Protein AF-A0A2V9VQ39-F1 (afdb_monomer)

Secondary structure (DSSP, 8-state):
-----EEEEEEETTEEEEEEETTT--EEEPPTTGGGSHHHHHHHHHHHHHHS--GGGSS-----------

Solvent-accessible surface area (backbone atoms only — not comparable to full-atom values): 4398 Å² total; per-residue (Å²): 132,87,76,81,44,81,42,75,78,35,68,52,91,89,16,51,37,23,30,26,30,75,72,68,66,49,74,41,71,37,55,72,84,33,50,77,35,50,69,47,10,50,48,49,45,48,48,54,62,65,71,51,80,65,78,46,85,81,56,76,82,79,86,81,78,82,76,85,82,130

Sequence (70 aa):
MEKRNLRVVKWLASTPAAGECTQCRLQFSVPLPALQRVSDAQESLRKQFTEHKCAGTDKAGTDKKETVRA

Radius of gyration: 13.95 Å; Cα contacts (8 Å, |Δi|>4): 87; chains: 1; bounding box: 42×21×33 Å

Structure (mmCIF, N/CA/C/O backbone):
data_AF-A0A2V9VQ39-F1
#
_entry.id   AF-A0A2V9VQ39-F1
#
loop_
_atom_site.group_PDB
_atom_site.id
_atom_site.type_symbol
_atom_site.label_atom_id
_atom_site.label_alt_id
_atom_site.label_comp_id
_atom_site.label_asym_id
_atom_site.label_entity_id
_atom_site.label_seq_id
_atom_site.pdbx_PDB_ins_code
_atom_site.Cartn_x
_atom_site.Cartn_y
_atom_site.Cartn_z
_atom_site.occupancy
_atom_site.B_iso_or_equiv
_atom_site.auth_seq_id
_atom_site.auth_comp_id
_atom_site.auth_asym_id
_atom_site.auth_atom_id
_atom_site.pdbx_PDB_model_num
ATOM 1 N N . MET A 1 1 ? -7.472 -4.458 20.673 1.00 44.00 1 MET A N 1
ATOM 2 C CA . MET A 1 1 ? -6.752 -3.568 19.738 1.00 44.00 1 MET A CA 1
ATOM 3 C C . MET A 1 1 ? -7.059 -4.029 18.325 1.00 44.00 1 MET A C 1
ATOM 5 O O . MET A 1 1 ? -6.517 -5.040 17.891 1.00 44.00 1 MET A O 1
ATOM 9 N N . GLU A 1 2 ? -7.982 -3.364 17.637 1.00 52.53 2 GLU A N 1
ATOM 10 C CA . GLU A 1 2 ? -8.268 -3.669 16.234 1.00 52.53 2 GLU A CA 1
ATOM 11 C C . GLU A 1 2 ? -7.041 -3.279 15.403 1.00 52.53 2 GLU A C 1
ATOM 13 O O . GLU A 1 2 ? -6.714 -2.103 15.241 1.00 52.53 2 GLU A O 1
ATOM 18 N N . LYS A 1 3 ? -6.286 -4.281 14.938 1.00 61.81 3 LYS A N 1
ATOM 19 C CA . LYS A 1 3 ? -5.172 -4.054 14.014 1.00 61.81 3 LYS A CA 1
ATOM 20 C C . LYS A 1 3 ? -5.747 -3.384 12.766 1.00 61.81 3 LYS A C 1
ATOM 22 O O . LYS A 1 3 ? -6.559 -3.978 12.059 1.00 61.81 3 LYS A O 1
ATOM 27 N N . ARG A 1 4 ? -5.332 -2.144 12.492 1.00 74.50 4 ARG A N 1
ATOM 28 C CA . ARG A 1 4 ? -5.571 -1.502 11.194 1.00 74.50 4 ARG A CA 1
ATOM 29 C C . ARG A 1 4 ? -4.878 -2.374 10.144 1.00 74.50 4 ARG A C 1
ATOM 31 O O . ARG A 1 4 ? -3.677 -2.606 10.260 1.00 74.50 4 ARG A O 1
ATOM 38 N N . ASN A 1 5 ? -5.625 -2.879 9.164 1.00 81.38 5 ASN A N 1
ATOM 39 C CA . ASN A 1 5 ? -5.083 -3.719 8.099 1.00 81.38 5 ASN A CA 1
ATOM 40 C C . ASN A 1 5 ? -5.156 -2.983 6.760 1.00 81.38 5 ASN A C 1
ATOM 42 O O . ASN A 1 5 ? -6.139 -2.306 6.455 1.00 81.38 5 ASN A O 1
ATOM 46 N N . LEU A 1 6 ? -4.107 -3.145 5.959 1.00 84.00 6 LEU A N 1
ATOM 47 C CA . LEU A 1 6 ? -4.071 -2.726 4.566 1.00 84.00 6 LEU A CA 1
ATOM 48 C C . LEU A 1 6 ? -4.505 -3.914 3.704 1.00 84.00 6 LEU A C 1
ATOM 50 O O . LEU A 1 6 ? -3.859 -4.964 3.722 1.00 84.00 6 LEU A O 1
ATOM 54 N N . ARG A 1 7 ? -5.583 -3.753 2.941 1.00 86.38 7 ARG A N 1
ATOM 55 C CA . ARG A 1 7 ? -6.081 -4.768 2.011 1.00 86.38 7 ARG A CA 1
ATOM 56 C C . ARG A 1 7 ? -5.826 -4.318 0.585 1.00 86.38 7 ARG A C 1
ATOM 58 O O . ARG A 1 7 ? -6.267 -3.248 0.204 1.00 86.38 7 ARG A O 1
ATOM 65 N N . VAL A 1 8 ? -5.163 -5.133 -0.227 1.00 88.31 8 VAL A N 1
ATOM 66 C CA . VAL A 1 8 ? -4.990 -4.824 -1.653 1.00 88.31 8 VAL A CA 1
ATOM 67 C C . VAL A 1 8 ? -6.316 -5.053 -2.379 1.00 88.31 8 VAL A C 1
ATOM 69 O O . VAL A 1 8 ? -6.860 -6.155 -2.343 1.00 88.31 8 VAL A O 1
ATOM 72 N N . VAL A 1 9 ? -6.830 -4.009 -3.025 1.00 88.06 9 VAL A N 1
ATOM 73 C CA . VAL A 1 9 ? -8.112 -4.022 -3.756 1.00 88.06 9 VAL A CA 1
ATOM 74 C C . VAL A 1 9 ? -7.918 -4.094 -5.262 1.00 88.06 9 VAL A C 1
ATOM 76 O O . VAL A 1 9 ? -8.812 -4.523 -5.987 1.00 88.06 9 VAL A O 1
ATOM 79 N N . LYS A 1 10 ? -6.741 -3.687 -5.742 1.00 86.12 10 LYS A N 1
ATOM 80 C CA . LYS A 1 10 ? -6.404 -3.661 -7.161 1.00 86.12 10 LYS A CA 1
ATOM 81 C C . LYS A 1 10 ? -5.030 -4.274 -7.363 1.00 86.12 10 LYS A C 1
ATOM 83 O O . LYS A 1 10 ? -4.068 -3.873 -6.711 1.00 86.12 10 LYS A O 1
ATOM 88 N N . TRP A 1 11 ? -4.946 -5.192 -8.313 1.00 87.50 11 TRP A N 1
ATOM 89 C CA . TRP A 1 11 ? -3.703 -5.796 -8.773 1.00 87.50 11 TRP A CA 1
ATOM 90 C C . TRP A 1 11 ? -3.499 -5.446 -10.246 1.00 87.50 11 TRP A C 1
ATOM 92 O O . TRP A 1 11 ? -4.449 -5.457 -11.030 1.00 87.50 11 TRP A O 1
ATOM 102 N N . LEU A 1 12 ? -2.267 -5.108 -10.607 1.00 84.00 12 LEU A N 1
ATOM 103 C CA . LEU A 1 12 ? -1.791 -4.958 -11.976 1.00 84.00 12 LEU A CA 1
ATOM 104 C C . LEU A 1 12 ? -0.816 -6.102 -12.240 1.00 84.00 12 LEU A C 1
ATOM 106 O O . LEU A 1 12 ? 0.307 -6.085 -11.740 1.00 84.00 12 LEU A O 1
ATOM 110 N N . ALA A 1 13 ? -1.267 -7.109 -12.990 1.00 84.62 13 ALA A N 1
ATOM 111 C CA . ALA A 1 13 ? -0.569 -8.384 -13.155 1.00 84.62 13 ALA A CA 1
ATOM 112 C C . ALA A 1 13 ? -0.225 -9.022 -11.793 1.00 84.62 13 ALA A C 1
ATOM 114 O O . ALA A 1 13 ? -1.116 -9.531 -11.117 1.00 84.62 13 ALA A O 1
ATOM 115 N N . SER A 1 14 ? 1.036 -8.936 -11.367 1.00 84.56 14 SER A N 1
ATOM 116 C CA . SER A 1 14 ? 1.539 -9.469 -10.091 1.00 84.56 14 SER A CA 1
ATOM 117 C C . SER A 1 14 ? 1.832 -8.378 -9.052 1.00 84.56 14 SER A C 1
ATOM 119 O O . SER A 1 14 ? 2.260 -8.676 -7.937 1.00 84.56 14 SER A O 1
ATOM 121 N N . THR A 1 15 ? 1.619 -7.110 -9.410 1.00 86.75 15 THR A N 1
ATOM 122 C CA . THR A 1 15 ? 1.952 -5.947 -8.586 1.00 86.75 15 THR A CA 1
ATOM 123 C C . THR A 1 15 ? 0.693 -5.353 -7.947 1.00 86.75 15 THR A C 1
ATOM 125 O O . THR A 1 15 ? -0.282 -5.086 -8.653 1.00 86.75 15 THR A O 1
ATOM 128 N N . PRO A 1 16 ? 0.674 -5.093 -6.628 1.00 85.75 16 PRO A N 1
ATOM 129 C CA . PRO A 1 16 ? -0.461 -4.441 -5.982 1.00 85.75 16 PRO A CA 1
ATOM 130 C C . PRO A 1 16 ? -0.553 -2.972 -6.417 1.00 85.75 16 PRO A C 1
ATOM 132 O O . PRO A 1 16 ? 0.320 -2.170 -6.114 1.00 85.75 16 PRO A O 1
ATOM 135 N N . ALA A 1 17 ? -1.620 -2.616 -7.129 1.00 88.94 17 ALA A N 1
ATOM 136 C CA . ALA A 1 17 ? -1.827 -1.289 -7.708 1.00 88.94 17 ALA A CA 1
ATOM 137 C C . ALA A 1 17 ? -2.581 -0.328 -6.797 1.00 88.94 17 ALA A C 1
ATOM 139 O O . ALA A 1 17 ? -2.367 0.881 -6.846 1.00 88.94 17 ALA A O 1
ATOM 140 N N . ALA A 1 18 ? -3.474 -0.859 -5.970 1.00 89.25 18 ALA A N 1
ATOM 141 C CA . ALA A 1 18 ? -4.173 -0.075 -4.973 1.00 89.25 18 ALA A CA 1
ATOM 142 C C . ALA A 1 18 ? -4.518 -0.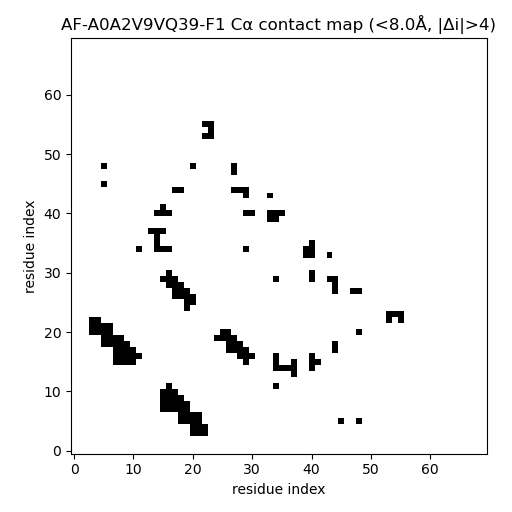943 -3.769 1.00 89.25 18 ALA A C 1
ATOM 144 O O . ALA A 1 18 ? -4.880 -2.116 -3.912 1.00 89.25 18 ALA A O 1
ATOM 145 N N . GLY A 1 19 ? -4.438 -0.348 -2.587 1.00 90.31 19 GLY A N 1
ATOM 146 C CA . GLY A 1 19 ? -4.919 -0.924 -1.343 1.00 90.31 19 GLY A CA 1
ATOM 147 C C . GLY A 1 19 ? -5.929 -0.015 -0.665 1.00 90.31 19 GLY A C 1
ATOM 148 O O . GLY A 1 19 ? -6.006 1.163 -0.968 1.00 90.31 19 GLY A O 1
ATOM 149 N N . GLU A 1 20 ? -6.709 -0.554 0.256 1.00 89.19 20 GLU A N 1
ATOM 150 C CA . GLU A 1 20 ? -7.580 0.210 1.137 1.00 89.19 20 GLU A CA 1
ATOM 151 C C . GLU A 1 20 ? -7.281 -0.121 2.601 1.00 89.19 20 GLU A C 1
ATOM 153 O O . GLU A 1 20 ? -6.907 -1.247 2.943 1.00 89.19 20 GLU A O 1
ATOM 158 N N . CYS A 1 21 ? -7.460 0.855 3.486 1.00 86.56 21 CYS A N 1
ATOM 159 C CA . CYS A 1 21 ? -7.495 0.602 4.919 1.00 86.56 21 CYS A CA 1
ATOM 160 C C . CYS A 1 21 ? -8.835 -0.042 5.280 1.00 86.56 21 CYS A C 1
ATOM 162 O O . CYS A 1 21 ? -9.887 0.556 5.075 1.00 86.56 21 CYS A O 1
ATOM 164 N N . THR A 1 22 ? -8.823 -1.222 5.898 1.00 82.56 22 THR A N 1
ATOM 165 C CA . THR A 1 22 ? -10.065 -1.915 6.286 1.00 82.56 22 THR A CA 1
ATOM 166 C C . THR A 1 22 ? -10.843 -1.206 7.397 1.00 82.56 22 THR A C 1
ATOM 168 O O . THR A 1 22 ? -11.969 -1.593 7.690 1.00 82.56 22 THR A O 1
ATOM 171 N N . GLN A 1 23 ? -10.248 -0.200 8.043 1.00 80.31 23 GLN A N 1
ATOM 172 C CA . GLN A 1 23 ? -10.872 0.573 9.118 1.00 80.31 23 GLN A CA 1
ATOM 173 C C . GLN A 1 23 ? -11.569 1.827 8.593 1.00 80.31 23 GLN A C 1
ATOM 175 O O . GLN A 1 23 ? -12.769 1.979 8.778 1.00 80.31 23 GLN A O 1
ATOM 180 N N . CYS A 1 24 ? -10.846 2.710 7.903 1.00 79.88 24 CYS A N 1
ATOM 181 C CA . CYS A 1 24 ? -11.418 3.949 7.369 1.00 79.88 24 CYS A CA 1
ATOM 182 C C . CYS A 1 24 ? -11.871 3.850 5.905 1.00 79.88 24 CYS A C 1
ATOM 184 O O . CYS A 1 24 ? -12.319 4.853 5.358 1.00 79.88 24 CYS A O 1
ATOM 186 N N . ARG A 1 25 ? -11.737 2.677 5.261 1.00 80.12 25 ARG A N 1
ATOM 187 C CA . ARG A 1 25 ? -11.997 2.456 3.821 1.00 80.12 25 ARG A CA 1
ATOM 188 C C . ARG A 1 25 ? -11.199 3.404 2.911 1.00 80.12 25 ARG A C 1
ATOM 190 O O . ARG A 1 25 ? -11.550 3.599 1.751 1.00 80.12 25 ARG A O 1
ATOM 197 N N . LEU A 1 26 ? -10.125 4.007 3.430 1.00 84.88 26 LEU A N 1
ATOM 198 C CA . LEU A 1 26 ? -9.305 4.952 2.680 1.00 84.88 26 LEU A CA 1
ATOM 199 C C . LEU A 1 26 ? -8.496 4.190 1.637 1.00 84.88 26 LEU A C 1
ATOM 201 O O . LEU A 1 26 ? -7.751 3.279 1.998 1.00 84.88 26 LEU A O 1
ATOM 205 N N . GLN A 1 27 ? -8.654 4.556 0.369 1.00 86.44 27 GLN A N 1
ATOM 206 C CA . GLN A 1 27 ? -7.912 3.959 -0.733 1.00 86.44 27 GLN A CA 1
ATOM 207 C C . GLN A 1 27 ? -6.562 4.652 -0.919 1.00 86.44 27 GLN A C 1
ATOM 209 O O . GLN A 1 27 ? -6.461 5.875 -0.913 1.00 86.44 27 GLN A O 1
ATOM 214 N N . PHE A 1 28 ? -5.538 3.836 -1.124 1.00 88.31 28 PHE A N 1
ATOM 215 C CA . PHE A 1 28 ? -4.173 4.206 -1.445 1.00 88.31 28 PHE A CA 1
ATOM 216 C C . PHE A 1 28 ? -3.845 3.614 -2.801 1.00 88.31 28 PHE A C 1
ATOM 218 O O . PHE A 1 28 ? -3.929 2.401 -3.003 1.00 88.31 28 PHE A O 1
ATOM 225 N N . SER A 1 29 ? -3.471 4.465 -3.738 1.00 89.56 29 SER A N 1
ATOM 226 C CA . SER A 1 29 ? -3.032 4.059 -5.065 1.00 89.56 29 SER A CA 1
ATOM 227 C C . SER A 1 29 ? -1.514 4.095 -5.136 1.00 89.56 29 SER A C 1
ATOM 229 O O . SER A 1 29 ? -0.878 5.030 -4.647 1.00 89.56 29 SER A O 1
ATOM 231 N N . VAL A 1 30 ? -0.928 3.085 -5.767 1.00 87.94 30 VAL A N 1
ATOM 232 C CA . VAL A 1 30 ? 0.498 3.072 -6.077 1.00 87.94 30 VAL A CA 1
ATOM 233 C C . VAL A 1 30 ? 0.728 3.898 -7.337 1.00 87.94 30 VAL A C 1
ATOM 235 O O . VAL A 1 30 ? 0.065 3.656 -8.349 1.00 87.94 30 VAL A O 1
ATOM 238 N N . PRO A 1 31 ? 1.662 4.860 -7.319 1.00 84.44 31 PRO A N 1
ATOM 239 C CA . PRO A 1 31 ? 2.015 5.593 -8.523 1.00 84.44 31 PRO A CA 1
ATOM 240 C C . PRO A 1 31 ? 2.631 4.646 -9.567 1.00 84.44 31 PRO A C 1
ATOM 242 O O . PRO A 1 31 ? 3.416 3.760 -9.235 1.00 84.44 31 PRO A O 1
ATOM 245 N N . LEU A 1 32 ? 2.311 4.857 -10.850 1.00 82.69 32 LEU A N 1
ATOM 246 C CA . LEU A 1 32 ? 2.847 4.091 -11.989 1.00 82.69 32 LEU A CA 1
ATOM 247 C C . LEU A 1 32 ? 4.364 3.802 -11.939 1.00 82.69 32 LEU A C 1
ATOM 249 O O . LEU A 1 32 ? 4.736 2.663 -12.222 1.00 82.69 32 LEU A O 1
ATOM 253 N N . PRO A 1 33 ? 5.255 4.740 -11.550 1.00 82.19 33 PRO A N 1
ATOM 254 C CA . PRO A 1 33 ? 6.681 4.428 -11.417 1.00 82.19 33 PRO A CA 1
ATOM 255 C C . PRO A 1 33 ? 6.980 3.307 -10.410 1.00 82.19 33 PRO A C 1
ATOM 257 O O . PRO A 1 33 ? 7.852 2.484 -10.685 1.00 82.19 33 PRO A O 1
ATOM 260 N N . ALA A 1 34 ? 6.234 3.230 -9.305 1.00 81.50 34 ALA A N 1
ATOM 261 C CA . ALA A 1 34 ? 6.370 2.200 -8.273 1.00 81.50 34 ALA A CA 1
ATOM 262 C C . ALA A 1 34 ? 5.683 0.877 -8.664 1.00 81.50 34 ALA A C 1
ATOM 264 O O . ALA A 1 34 ? 6.042 -0.189 -8.172 1.00 81.50 34 ALA A O 1
ATOM 265 N N . LEU A 1 35 ? 4.743 0.906 -9.617 1.00 83.31 35 LEU A N 1
ATOM 266 C CA . LEU A 1 35 ? 4.084 -0.292 -10.153 1.00 83.31 35 LEU A CA 1
ATOM 267 C C . LEU A 1 35 ? 5.001 -1.188 -11.002 1.00 83.31 35 LEU A C 1
ATOM 269 O O . LEU A 1 35 ? 4.664 -2.344 -11.264 1.00 83.31 35 LEU A O 1
ATOM 273 N N . GLN A 1 36 ? 6.173 -0.686 -11.395 1.00 85.00 36 GLN A N 1
ATOM 274 C CA . GLN A 1 36 ? 7.183 -1.461 -12.122 1.00 85.00 36 GLN A CA 1
ATOM 275 C C . GLN A 1 36 ? 7.809 -2.573 -11.269 1.00 85.00 36 GLN A C 1
ATOM 277 O O . GLN A 1 36 ? 8.330 -3.546 -11.814 1.00 85.00 36 GLN A O 1
ATOM 282 N N . ARG A 1 37 ? 7.772 -2.451 -9.934 1.00 87.50 37 ARG A N 1
ATOM 283 C CA . ARG A 1 37 ? 8.299 -3.461 -9.008 1.00 87.50 37 ARG A CA 1
ATOM 284 C C . ARG A 1 37 ? 7.307 -3.750 -7.896 1.00 87.50 37 ARG A C 1
ATOM 286 O O . ARG A 1 37 ? 6.861 -2.850 -7.197 1.00 87.50 37 ARG A O 1
ATOM 293 N N . VAL A 1 38 ? 7.069 -5.036 -7.644 1.00 87.56 38 VAL A N 1
ATOM 294 C CA . VAL A 1 38 ? 6.205 -5.497 -6.545 1.00 87.56 38 VAL A CA 1
ATOM 295 C C . VAL A 1 38 ? 6.649 -4.930 -5.195 1.00 87.56 38 VAL A C 1
ATOM 297 O O . VAL A 1 38 ? 5.812 -4.458 -4.429 1.00 87.56 38 VAL A O 1
ATOM 300 N N . SER A 1 39 ? 7.956 -4.926 -4.922 1.00 88.62 39 SER A N 1
ATOM 301 C CA . SER A 1 39 ? 8.509 -4.405 -3.668 1.00 88.62 39 SER A CA 1
ATOM 302 C C . SER A 1 39 ? 8.260 -2.907 -3.494 1.00 88.62 39 SER A C 1
ATOM 304 O O . SER A 1 39 ? 7.871 -2.482 -2.412 1.00 88.62 39 SER A O 1
ATOM 306 N N . ASP A 1 40 ? 8.430 -2.125 -4.561 1.00 89.94 40 ASP A N 1
ATOM 307 C CA . ASP A 1 40 ? 8.263 -0.667 -4.543 1.00 89.94 40 ASP A CA 1
ATOM 308 C C . ASP A 1 40 ? 6.784 -0.294 -4.381 1.00 89.94 40 ASP A C 1
ATOM 310 O O . ASP A 1 40 ? 6.419 0.539 -3.554 1.00 89.94 40 ASP A O 1
ATOM 314 N N . ALA A 1 41 ? 5.901 -1.022 -5.069 1.00 88.31 41 ALA A N 1
ATOM 315 C CA . ALA A 1 41 ? 4.462 -0.895 -4.910 1.00 88.31 41 ALA A CA 1
ATOM 316 C C . ALA A 1 41 ? 3.989 -1.212 -3.484 1.00 88.31 41 ALA A C 1
ATOM 318 O O . ALA A 1 41 ? 3.214 -0.455 -2.896 1.00 88.31 41 ALA A O 1
ATOM 319 N N . GLN A 1 42 ? 4.477 -2.310 -2.897 1.00 88.44 42 GLN A N 1
ATOM 320 C CA . GLN A 1 42 ? 4.169 -2.652 -1.508 1.00 88.44 42 GLN A CA 1
ATOM 321 C C . GLN A 1 42 ? 4.716 -1.615 -0.527 1.00 88.44 42 GLN A C 1
ATOM 323 O O . GLN A 1 42 ? 4.011 -1.250 0.414 1.00 88.44 42 GLN A O 1
ATOM 328 N N . GLU A 1 43 ? 5.947 -1.138 -0.726 1.00 90.56 43 GLU A N 1
ATOM 329 C CA . GLU A 1 43 ? 6.541 -0.104 0.120 1.00 90.56 43 GLU A CA 1
ATOM 330 C C . GLU A 1 43 ? 5.754 1.206 0.022 1.00 90.56 43 GLU A C 1
ATOM 332 O O . GLU A 1 43 ? 5.440 1.806 1.048 1.00 90.56 43 GLU A O 1
ATOM 337 N N . SER A 1 44 ? 5.352 1.607 -1.185 1.00 90.19 44 SER A N 1
ATOM 338 C CA . SER A 1 44 ? 4.547 2.805 -1.417 1.00 90.19 44 SER A CA 1
ATOM 339 C C . SER A 1 44 ? 3.198 2.727 -0.699 1.00 90.19 44 SER A C 1
ATOM 341 O O . SER A 1 44 ? 2.827 3.662 0.013 1.00 90.19 44 SER A O 1
ATOM 343 N N . LEU A 1 45 ? 2.490 1.592 -0.792 1.00 87.81 45 LEU A N 1
ATOM 344 C CA . LEU A 1 45 ? 1.247 1.393 -0.037 1.00 87.81 45 LEU A CA 1
ATOM 345 C C . LEU A 1 45 ? 1.487 1.394 1.473 1.00 87.81 45 LEU A C 1
ATOM 347 O O . LEU A 1 45 ? 0.691 1.962 2.215 1.00 87.81 45 LEU A O 1
ATOM 351 N N . ARG A 1 46 ? 2.572 0.768 1.945 1.00 86.50 46 ARG A N 1
ATOM 352 C CA . ARG A 1 46 ? 2.926 0.737 3.371 1.00 86.50 46 ARG A CA 1
ATOM 353 C C . ARG A 1 46 ? 3.276 2.121 3.904 1.00 86.50 46 ARG A C 1
ATOM 355 O O . ARG A 1 46 ? 2.857 2.429 5.016 1.00 86.50 46 ARG A O 1
ATOM 362 N N . LYS A 1 47 ? 3.999 2.949 3.144 1.00 89.19 47 LYS A N 1
ATOM 363 C CA . LYS A 1 47 ? 4.313 4.340 3.505 1.00 89.19 47 LYS A CA 1
ATOM 364 C C . LYS A 1 47 ? 3.038 5.161 3.613 1.00 89.19 47 LYS A C 1
ATOM 366 O O . LYS A 1 47 ? 2.750 5.653 4.696 1.00 89.19 47 LYS A O 1
ATOM 371 N N . GLN A 1 48 ? 2.192 5.146 2.582 1.00 87.62 48 GLN A N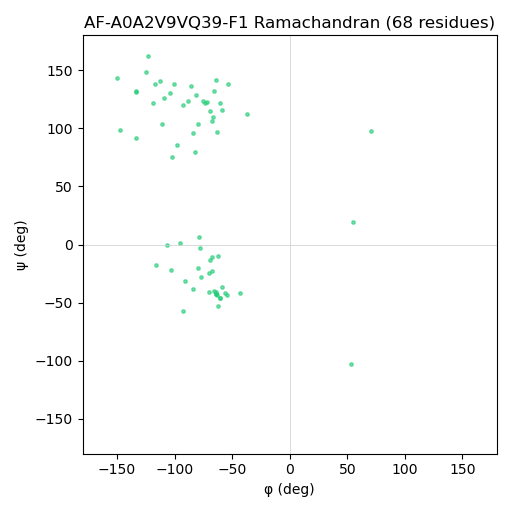 1
ATOM 372 C CA . GLN A 1 48 ? 0.883 5.811 2.619 1.00 87.62 48 GLN A CA 1
ATOM 373 C C . GLN A 1 48 ? 0.020 5.315 3.790 1.00 87.62 48 GLN A C 1
ATO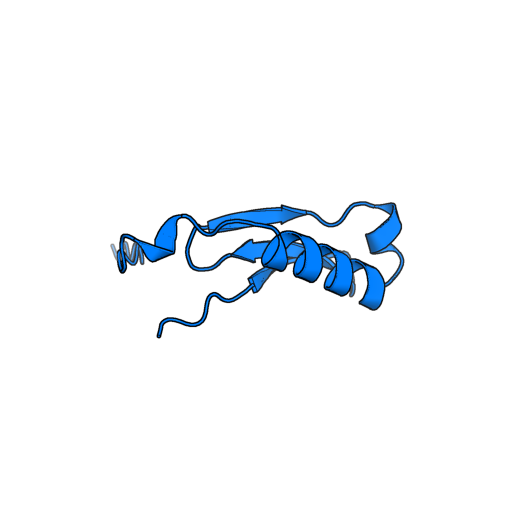M 375 O O . GLN A 1 48 ? -0.582 6.106 4.512 1.00 87.62 48 GLN A O 1
ATOM 380 N N . PHE A 1 49 ? 0.015 4.006 4.048 1.00 85.06 49 PHE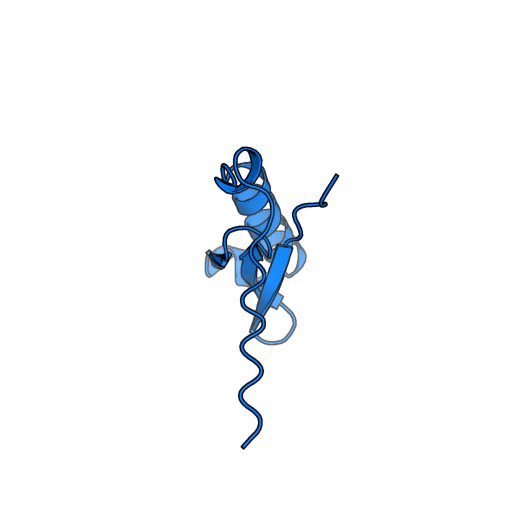 A N 1
ATOM 381 C CA . PHE A 1 49 ? -0.687 3.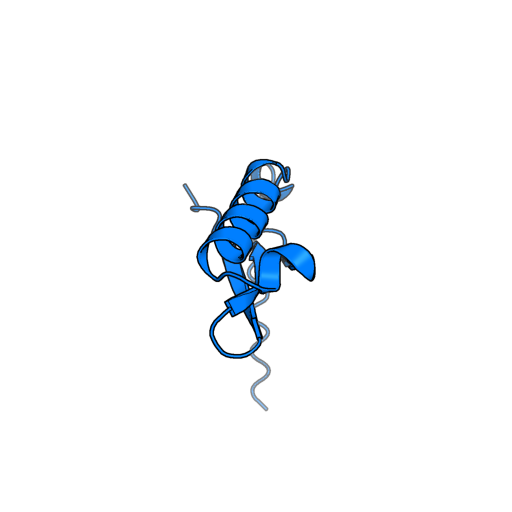413 5.182 1.00 85.06 49 PHE A CA 1
ATOM 382 C C . PHE A 1 49 ? -0.045 3.736 6.547 1.00 85.06 49 PHE A C 1
ATOM 384 O O . PHE A 1 49 ? -0.716 3.713 7.574 1.00 85.06 49 PHE A O 1
ATOM 391 N N . THR A 1 50 ? 1.239 4.049 6.616 1.00 84.75 50 THR A N 1
ATOM 392 C CA . THR A 1 50 ? 1.881 4.451 7.877 1.00 84.75 50 THR A CA 1
ATOM 393 C C . THR A 1 50 ? 1.674 5.940 8.136 1.00 84.75 50 THR A C 1
ATOM 395 O O . THR A 1 50 ? 1.417 6.338 9.270 1.00 84.75 50 THR A O 1
ATOM 398 N N . GLU A 1 51 ? 1.723 6.751 7.080 1.00 85.94 51 GLU A N 1
ATOM 399 C CA . GLU A 1 51 ? 1.544 8.201 7.129 1.00 85.94 51 GLU A CA 1
ATOM 400 C C . GLU A 1 51 ? 0.075 8.611 7.279 1.00 85.94 51 GLU A C 1
ATOM 402 O O . GLU A 1 51 ? -0.214 9.654 7.872 1.00 85.94 51 GLU A O 1
ATOM 407 N N . HIS A 1 52 ? -0.881 7.804 6.799 1.00 81.50 52 HIS A N 1
ATOM 408 C CA . HIS A 1 52 ? -2.288 8.151 6.969 1.00 81.50 52 HIS A CA 1
ATOM 409 C C . HIS A 1 52 ? -2.696 8.122 8.447 1.00 81.50 52 HIS A C 1
ATOM 411 O O . HIS A 1 52 ? -2.506 7.149 9.186 1.00 81.50 52 HIS A O 1
ATOM 417 N N . LYS A 1 53 ? -3.370 9.190 8.871 1.00 74.94 53 LYS A N 1
ATOM 418 C CA . LYS A 1 53 ? -4.115 9.196 10.126 1.00 74.94 53 LYS A CA 1
ATOM 419 C C . LYS A 1 53 ? -5.446 8.494 9.898 1.00 74.94 53 LYS A C 1
ATOM 421 O O . LYS A 1 53 ? -6.367 9.038 9.297 1.00 74.94 53 LYS A O 1
ATOM 426 N N . CYS A 1 54 ? -5.543 7.261 10.379 1.00 74.62 54 CYS A N 1
ATOM 427 C CA . CYS A 1 54 ? -6.814 6.554 10.425 1.00 74.62 54 CYS A CA 1
ATOM 428 C C . CYS A 1 54 ? -7.730 7.269 11.427 1.00 74.62 54 CYS A C 1
ATOM 430 O O . CYS A 1 54 ? -7.498 7.193 12.630 1.00 74.62 54 CYS A O 1
ATOM 432 N N . ALA A 1 55 ? -8.773 7.941 10.936 1.00 63.34 55 ALA A N 1
ATOM 433 C CA . ALA A 1 55 ? -9.740 8.662 11.770 1.00 63.34 55 ALA A CA 1
ATOM 434 C C . ALA A 1 55 ? -10.520 7.750 12.749 1.00 63.34 55 ALA A C 1
ATOM 436 O O . ALA A 1 55 ? -11.203 8.237 13.641 1.00 63.34 55 ALA A O 1
ATOM 437 N N . GLY A 1 56 ? -10.405 6.424 12.605 1.00 55.16 56 GLY A N 1
ATOM 438 C CA . GLY A 1 56 ? -11.100 5.427 13.424 1.00 55.16 56 GLY A CA 1
ATOM 439 C C . GLY A 1 56 ? -10.517 5.162 14.817 1.00 55.16 56 GLY A C 1
ATOM 440 O O . GLY A 1 56 ? -11.111 4.391 15.559 1.00 55.16 56 GLY A O 1
ATOM 441 N N . THR A 1 57 ? -9.398 5.778 15.218 1.00 49.50 57 THR A N 1
ATOM 442 C CA . THR A 1 57 ? -8.871 5.591 16.588 1.00 49.50 57 THR A CA 1
ATOM 443 C C . THR A 1 57 ? -9.595 6.406 17.665 1.00 49.50 57 THR A C 1
ATOM 445 O O . THR A 1 57 ? -9.167 6.350 18.811 1.00 49.50 57 THR A O 1
ATOM 448 N N . ASP A 1 58 ? -10.692 7.103 17.337 1.00 50.00 58 ASP A N 1
ATOM 449 C CA . ASP A 1 58 ? -11.613 7.654 18.350 1.00 50.00 58 ASP 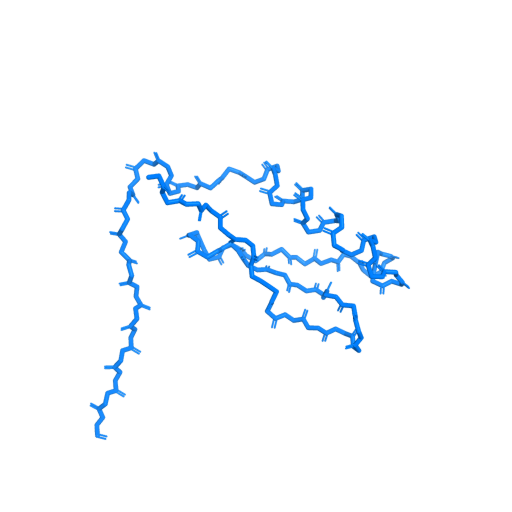A CA 1
ATOM 450 C C . ASP A 1 58 ? -13.031 7.052 18.313 1.00 50.00 58 ASP A C 1
ATOM 452 O 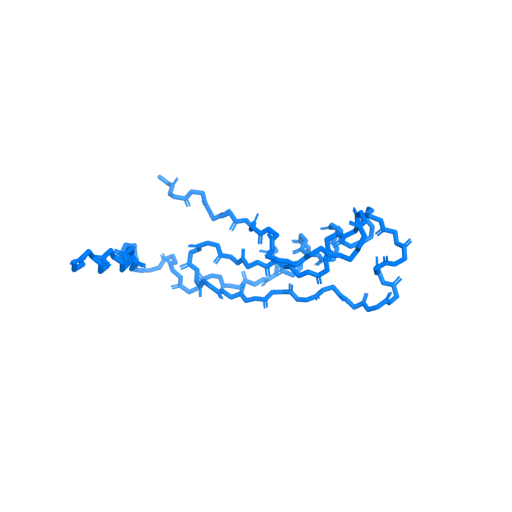O . ASP A 1 58 ? -13.745 7.102 19.308 1.00 50.00 58 ASP A O 1
ATOM 456 N N . LYS A 1 59 ? -13.452 6.396 17.222 1.00 43.28 59 LYS A N 1
ATOM 457 C CA . LYS A 1 59 ? -14.737 5.676 17.189 1.00 43.28 59 LYS A CA 1
ATOM 458 C C . LYS A 1 59 ? -14.567 4.296 16.582 1.00 43.28 59 LYS A C 1
ATOM 460 O O . LYS A 1 59 ? -14.652 4.106 15.370 1.00 43.28 59 LYS A O 1
ATOM 465 N N . ALA A 1 60 ? -14.312 3.346 17.475 1.00 51.12 60 ALA A N 1
ATOM 466 C CA . ALA A 1 60 ? -14.409 1.925 17.210 1.00 51.12 60 ALA A CA 1
ATOM 467 C C . ALA A 1 60 ? -15.796 1.576 16.643 1.00 51.12 60 ALA A C 1
ATOM 469 O O . ALA A 1 60 ? -16.817 2.048 17.141 1.00 51.12 60 ALA A O 1
ATOM 470 N N . GLY A 1 61 ? -15.796 0.710 15.632 1.00 54.62 61 GLY A N 1
ATOM 471 C CA . GLY A 1 61 ? -16.942 -0.099 15.237 1.00 54.62 61 GLY A CA 1
ATOM 472 C C . GLY A 1 61 ? -18.107 0.635 14.579 1.00 54.62 61 GLY A C 1
ATOM 473 O O . GLY A 1 61 ? -19.056 1.026 15.244 1.00 54.62 61 GLY A O 1
ATOM 474 N N . THR A 1 62 ? -18.165 0.619 13.248 1.00 40.34 62 THR A N 1
ATOM 475 C CA . THR A 1 62 ? -19.373 0.075 12.606 1.00 40.34 62 THR A CA 1
ATOM 476 C C . THR A 1 62 ? -19.002 -0.592 11.287 1.00 40.34 62 THR A C 1
ATOM 478 O O . THR A 1 62 ? -18.810 0.035 10.246 1.00 40.34 62 THR A O 1
ATOM 481 N N . ASP A 1 63 ? -18.883 -1.910 11.383 1.00 50.78 63 ASP A N 1
ATOM 482 C CA . ASP A 1 63 ? -19.155 -2.862 10.321 1.00 50.78 63 ASP A CA 1
ATOM 483 C C . ASP A 1 63 ? -20.364 -2.403 9.481 1.00 50.78 63 ASP A C 1
ATOM 485 O O . ASP A 1 63 ? -21.493 -2.360 9.957 1.00 50.78 63 ASP A O 1
ATOM 489 N N . LYS A 1 64 ? -20.136 -2.031 8.219 1.00 45.84 64 LYS A N 1
ATOM 490 C CA . LYS A 1 64 ? -21.180 -2.119 7.193 1.00 45.84 64 LYS A CA 1
ATOM 491 C C . LYS A 1 64 ? -20.894 -3.350 6.349 1.00 45.84 64 LYS A C 1
ATOM 493 O O . LYS A 1 64 ? -20.385 -3.250 5.229 1.00 45.84 64 LYS A O 1
ATOM 498 N N . LYS A 1 65 ? -21.185 -4.522 6.914 1.00 42.75 65 LYS A N 1
ATOM 499 C CA . LYS A 1 65 ? -21.439 -5.748 6.160 1.00 42.75 65 LYS A CA 1
ATOM 500 C C . LYS A 1 65 ? -22.899 -5.690 5.719 1.00 42.7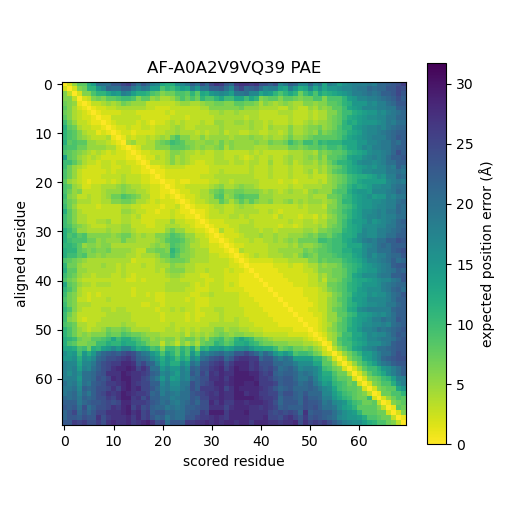5 65 LYS A C 1
ATOM 502 O O . LYS A 1 65 ? -23.786 -6.260 6.342 1.00 42.75 65 LYS A O 1
ATOM 507 N N . GLU A 1 66 ? -23.149 -4.938 4.651 1.00 43.16 66 GLU A N 1
ATOM 508 C CA . GLU A 1 66 ? -24.437 -4.958 3.963 1.00 43.16 66 GLU A CA 1
ATOM 509 C C . GLU A 1 66 ? -24.644 -6.368 3.393 1.00 43.16 66 GLU A C 1
ATOM 511 O O . GLU A 1 66 ? -24.081 -6.750 2.370 1.00 43.16 66 GLU A O 1
ATOM 516 N N . THR A 1 67 ? -25.382 -7.187 4.139 1.00 47.53 67 THR A N 1
ATOM 517 C CA . THR A 1 67 ? -25.896 -8.476 3.683 1.00 47.53 67 THR A CA 1
ATOM 518 C C . THR A 1 67 ? -27.335 -8.230 3.253 1.00 47.53 67 THR A C 1
ATOM 520 O O . THR A 1 67 ? -28.250 -8.397 4.052 1.00 47.53 67 THR A O 1
ATOM 523 N N . VAL A 1 68 ? -27.547 -7.809 2.005 1.00 50.84 68 VAL A N 1
ATOM 524 C CA . VAL A 1 68 ? -28.879 -7.890 1.394 1.00 50.84 68 VAL A CA 1
ATOM 525 C C . VAL A 1 68 ? -29.018 -9.301 0.829 1.00 50.84 68 VAL A C 1
ATOM 527 O O . VAL A 1 68 ? -28.511 -9.614 -0.245 1.00 50.84 68 VAL A O 1
ATOM 530 N N . ARG A 1 69 ? -29.646 -10.181 1.613 1.00 51.22 69 ARG A N 1
ATOM 531 C CA . ARG A 1 69 ? -30.318 -11.377 1.097 1.00 51.22 69 ARG A CA 1
ATOM 532 C C . ARG A 1 69 ? -31.749 -10.964 0.760 1.00 51.22 69 ARG A C 1
ATOM 534 O O . ARG A 1 69 ? -32.442 -10.466 1.644 1.00 51.22 69 ARG A O 1
ATOM 541 N N . ALA A 1 70 ? -32.145 -11.177 -0.488 1.00 55.91 70 ALA A N 1
ATOM 542 C CA . ALA A 1 70 ? -33.531 -11.266 -0.928 1.00 55.91 70 ALA A CA 1
ATOM 543 C C . ALA A 1 70 ? -33.728 -12.662 -1.525 1.00 55.91 70 ALA A C 1
ATOM 545 O O . ALA A 1 70 ? -32.771 -13.135 -2.185 1.00 55.91 70 ALA A O 1
#

pLDDT: mean 75.83, std 16.31, range [40.34, 90.56]

Mean predicted aligned error: 9.8 Å

Foldseek 3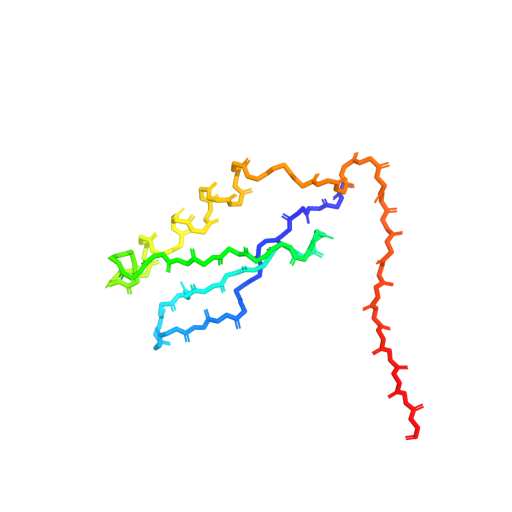Di:
DPPFDWAQPDDDPPARQWTATPQQRRIDGFPPVQSVDNVSRVVSSVVCVVPDDRPCPVPDDDDPPPDDDD